Protein AF-A0A3D0N304-F1 (afdb_monomer)

Solvent-accessible surface area (backbone atoms only — not comparable to full-atom values): 7383 Å² total; per-residue (Å²): 133,77,57,79,70,73,38,93,88,58,69,29,74,46,81,54,58,56,68,53,70,67,56,30,43,71,62,60,38,72,51,98,85,40,48,30,70,43,92,57,45,66,61,52,55,53,42,70,62,30,64,70,47,46,51,52,41,35,74,77,54,40,38,34,33,36,21,34,53,41,65,33,41,38,74,77,76,39,43,67,58,36,50,51,39,53,54,39,47,54,51,28,51,78,59,64,22,46,77,43,69,38,66,54,76,94,45,76,37,64,96,46,25,41,83,78,37,79,65,46,80,82,77,60,88,82,133

pLDDT: mean 92.8, std 6.32, range [60.69, 98.75]

Secondary structure (DSSP, 8-state):
---GGGSTTT--EEES--S-HHHHHHH-SEETTEETT-TTHHHHHHHHTSHHHHHHHHHTT--EEEEEEE-SS-TTTTHHHHHHHHHHHHHHHHTT-EEEEEE-SS---HHHHHHH-TTGGGT----

Structure (mmCIF, N/CA/C/O backbone):
data_AF-A0A3D0N304-F1
#
_entry.id   AF-A0A3D0N304-F1
#
loop_
_atom_site.group_PDB
_atom_site.id
_atom_site.type_symbol
_atom_site.label_atom_id
_atom_site.label_alt_id
_atom_site.label_comp_id
_atom_site.label_asym_id
_atom_site.label_entity_id
_atom_site.label_seq_id
_atom_site.pdbx_PDB_ins_code
_atom_site.Cartn_x
_atom_site.Cartn_y
_atom_site.Cartn_z
_atom_site.occupancy
_atom_site.B_iso_or_equiv
_atom_site.auth_seq_id
_atom_site.auth_comp_id
_atom_site.auth_asym_id
_atom_site.auth_atom_id
_atom_site.pdbx_PDB_model_num
ATOM 1 N N . MET A 1 1 ? -28.226 -0.169 1.956 1.00 84.00 1 MET A N 1
ATOM 2 C CA . MET A 1 1 ? -27.775 0.210 3.312 1.00 84.00 1 MET A CA 1
ATOM 3 C C . MET A 1 1 ? -26.262 0.103 3.325 1.00 84.00 1 MET A C 1
ATOM 5 O O . MET A 1 1 ? -25.761 -0.833 2.713 1.00 84.00 1 MET A O 1
ATOM 9 N N . LEU A 1 2 ? -25.551 1.077 3.898 1.00 91.06 2 LEU A N 1
ATOM 10 C CA . LEU A 1 2 ? -24.091 0.998 4.019 1.00 91.06 2 LEU A CA 1
ATOM 11 C C . LEU A 1 2 ? -23.725 -0.018 5.114 1.00 91.06 2 LEU A C 1
ATOM 13 O O . LEU A 1 2 ? -24.519 -0.189 6.039 1.00 91.06 2 LEU A O 1
ATOM 17 N N . PRO A 1 3 ? -22.579 -0.711 5.015 1.00 93.75 3 PRO A N 1
ATOM 18 C CA . PRO A 1 3 ? -22.107 -1.555 6.103 1.00 93.75 3 PRO A CA 1
ATOM 19 C C . PRO A 1 3 ? -21.765 -0.697 7.326 1.00 93.75 3 PRO A C 1
ATOM 21 O O . PRO A 1 3 ? -21.313 0.439 7.181 1.00 93.75 3 PRO A O 1
ATOM 24 N N . GLU A 1 4 ? -21.949 -1.262 8.521 1.00 94.00 4 GLU A N 1
ATOM 25 C CA . GLU A 1 4 ? -21.844 -0.551 9.803 1.00 94.00 4 GLU A CA 1
ATOM 26 C C . GLU A 1 4 ? -20.514 0.212 9.951 1.00 94.00 4 GLU A C 1
ATOM 28 O O . GLU A 1 4 ? -20.485 1.328 10.461 1.00 94.00 4 GLU A O 1
ATOM 33 N N . TRP A 1 5 ? -19.401 -0.357 9.481 1.00 93.81 5 T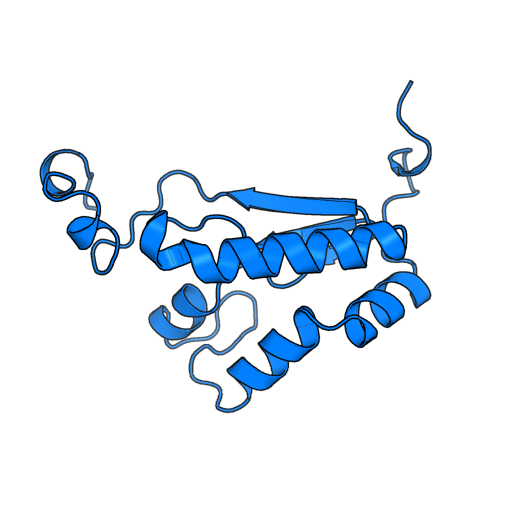RP A N 1
ATOM 34 C CA . TRP A 1 5 ? -18.068 0.254 9.567 1.00 93.81 5 TRP A CA 1
ATOM 35 C C . TRP A 1 5 ? -17.904 1.503 8.679 1.00 93.81 5 TRP A C 1
ATOM 37 O O . TRP A 1 5 ? -17.070 2.361 8.966 1.00 93.81 5 TRP A O 1
ATOM 47 N N . PHE A 1 6 ? -18.716 1.630 7.623 1.00 95.44 6 PHE A N 1
ATOM 48 C CA . PHE A 1 6 ? -18.653 2.705 6.625 1.00 95.44 6 PHE A CA 1
ATOM 49 C C . PHE A 1 6 ? -19.716 3.793 6.849 1.00 95.44 6 PHE A C 1
ATOM 51 O O . PHE A 1 6 ? -19.882 4.711 6.043 1.00 95.44 6 PHE A O 1
ATOM 58 N N . GLU A 1 7 ? -20.470 3.708 7.944 1.00 95.81 7 GLU A N 1
ATOM 59 C CA . GLU A 1 7 ? -21.419 4.750 8.315 1.00 95.81 7 GLU A CA 1
ATOM 60 C C . GLU A 1 7 ? -20.712 6.073 8.648 1.00 95.81 7 GLU A C 1
ATOM 62 O O . GLU A 1 7 ? -19.569 6.128 9.122 1.00 95.81 7 GLU A O 1
ATOM 67 N N . ARG A 1 8 ? -21.418 7.185 8.413 1.00 94.56 8 ARG A N 1
ATOM 68 C CA . ARG A 1 8 ? -20.901 8.533 8.668 1.00 94.56 8 ARG A CA 1
ATOM 69 C C . ARG A 1 8 ? -20.401 8.650 10.112 1.00 94.56 8 ARG A C 1
ATOM 71 O O . ARG A 1 8 ? -21.141 8.409 11.056 1.00 94.56 8 ARG A O 1
ATOM 78 N N . GLY A 1 9 ? -19.158 9.103 10.267 1.00 95.00 9 GLY A N 1
ATOM 79 C CA . GLY A 1 9 ? -18.531 9.346 11.569 1.00 95.00 9 GLY A CA 1
ATOM 80 C C . GLY A 1 9 ? -17.792 8.146 12.167 1.00 95.00 9 GLY A C 1
ATOM 81 O O . GLY A 1 9 ? -17.072 8.339 13.149 1.00 95.00 9 GLY A O 1
ATOM 82 N N . ARG A 1 10 ? -17.908 6.952 11.565 1.00 95.81 10 ARG A N 1
ATOM 83 C CA . ARG A 1 10 ? -17.269 5.724 12.066 1.00 95.81 10 ARG A CA 1
ATOM 84 C C . ARG A 1 10 ? -15.911 5.431 11.435 1.00 95.81 10 ARG A C 1
ATOM 86 O O . ARG A 1 10 ? -15.132 4.702 12.030 1.00 95.81 10 ARG A O 1
ATOM 93 N N . ILE A 1 11 ? -15.584 6.049 10.301 1.00 97.62 11 ILE A N 1
ATOM 94 C CA . ILE A 1 11 ? -14.271 5.893 9.661 1.00 97.62 11 ILE A CA 1
ATOM 95 C C . ILE A 1 11 ? -13.191 6.636 10.463 1.00 97.62 11 ILE A C 1
ATOM 97 O O . ILE A 1 11 ? -13.338 7.811 10.830 1.00 97.62 11 ILE A O 1
ATOM 101 N N . ARG A 1 12 ? -12.086 5.936 10.704 1.00 97.81 12 ARG A N 1
ATOM 102 C CA . ARG A 1 12 ? -10.820 6.431 11.242 1.00 97.81 12 ARG A CA 1
ATOM 103 C C . ARG A 1 12 ? -9.729 5.939 10.304 1.00 97.81 12 ARG A C 1
ATOM 105 O O . ARG A 1 12 ? -9.347 4.773 10.337 1.00 97.81 12 ARG A O 1
ATOM 112 N N . TRP A 1 13 ? -9.320 6.834 9.413 1.00 97.50 13 TRP A N 1
ATOM 113 C CA . TRP A 1 13 ? -8.449 6.513 8.293 1.00 97.50 13 TRP A CA 1
ATOM 114 C C . TRP A 1 13 ? -7.006 6.949 8.548 1.00 97.50 13 TRP A C 1
ATOM 116 O O . TRP A 1 13 ? -6.782 8.028 9.100 1.00 97.50 13 TRP A O 1
ATOM 126 N N . ALA A 1 14 ? -6.050 6.132 8.105 1.00 96.06 14 ALA A N 1
ATOM 127 C CA . ALA A 1 14 ? -4.627 6.452 8.114 1.00 96.06 14 ALA A CA 1
ATOM 128 C C . ALA A 1 14 ? -3.927 6.027 6.813 1.00 96.06 14 ALA A C 1
ATOM 130 O O . ALA A 1 14 ? -4.386 5.154 6.074 1.00 96.06 14 ALA A O 1
ATOM 131 N N . TRP A 1 15 ? -2.768 6.630 6.557 1.00 93.94 15 TRP A N 1
ATOM 132 C CA . TRP A 1 15 ? -1.825 6.137 5.557 1.00 93.94 15 TRP A CA 1
ATOM 133 C C . TRP A 1 15 ? -1.037 4.953 6.127 1.00 93.94 15 TRP A C 1
ATOM 135 O O . TRP A 1 15 ? -0.488 5.059 7.219 1.00 93.94 15 TRP A O 1
ATOM 145 N N . GLY A 1 16 ? -0.946 3.856 5.377 1.00 92.69 16 GLY A N 1
ATOM 146 C CA . GLY A 1 16 ? -0.225 2.638 5.756 1.00 92.69 16 GLY A CA 1
ATOM 147 C C . GLY A 1 16 ? 0.897 2.304 4.777 1.00 92.69 16 GLY A C 1
ATOM 148 O O . GLY A 1 16 ? 0.891 1.218 4.216 1.00 92.69 16 GLY A O 1
ATOM 149 N N . GLY A 1 17 ? 1.810 3.246 4.512 1.00 89.31 17 GLY A N 1
ATOM 150 C CA . GLY A 1 17 ? 2.867 3.064 3.504 1.00 89.31 17 GLY A CA 1
ATOM 151 C C . GLY A 1 17 ? 2.309 3.123 2.082 1.00 89.31 17 GLY A C 1
ATOM 152 O O . GLY A 1 17 ? 2.172 2.109 1.413 1.00 89.31 17 GLY A O 1
ATOM 153 N N . TRP A 1 18 ? 1.902 4.319 1.658 1.00 88.81 18 TRP A N 1
ATOM 154 C CA . TRP A 1 18 ? 1.190 4.546 0.395 1.00 88.81 18 TRP A CA 1
ATOM 155 C C . TRP A 1 18 ? 2.026 4.278 -0.864 1.00 88.81 18 TRP A C 1
ATOM 157 O O . TRP A 1 18 ? 1.478 3.793 -1.852 1.00 88.81 18 TRP A O 1
ATOM 167 N N . GLU A 1 19 ? 3.322 4.594 -0.831 1.00 91.00 19 GLU A N 1
ATOM 168 C CA . GLU A 1 19 ? 4.238 4.338 -1.946 1.00 91.00 19 GLU A CA 1
ATOM 169 C C . GLU A 1 19 ? 5.070 3.085 -1.668 1.00 91.00 19 GLU A C 1
ATOM 171 O O . GLU A 1 19 ? 5.428 2.862 -0.508 1.00 91.00 19 GLU A O 1
ATOM 176 N N . PRO A 1 20 ? 5.428 2.300 -2.700 1.00 90.88 20 PRO A N 1
ATOM 177 C CA . PRO A 1 20 ? 6.352 1.188 -2.528 1.00 90.88 20 PRO A CA 1
ATOM 178 C C . PRO A 1 20 ? 7.785 1.692 -2.251 1.00 90.88 20 PRO A C 1
ATOM 180 O O . PRO A 1 20 ? 8.130 2.823 -2.633 1.00 90.88 20 PRO A O 1
ATOM 183 N N . PRO A 1 21 ? 8.657 0.879 -1.624 1.00 91.56 21 PRO A N 1
ATOM 184 C CA . PRO A 1 21 ? 10.022 1.267 -1.259 1.00 91.56 21 PRO A CA 1
ATOM 185 C C . PRO A 1 21 ? 10.844 1.796 -2.435 1.00 91.56 21 PRO A C 1
ATOM 187 O O . PRO A 1 21 ? 11.579 2.776 -2.292 1.00 91.56 21 PRO A O 1
ATOM 190 N N . GLU A 1 22 ? 10.686 1.192 -3.611 1.00 91.56 22 GLU A N 1
ATOM 191 C CA . GLU A 1 22 ? 11.388 1.538 -4.845 1.00 91.56 22 GLU A CA 1
ATOM 192 C C . GLU A 1 22 ? 11.118 2.987 -5.256 1.00 91.56 22 GLU A C 1
ATOM 194 O O . GLU A 1 22 ? 12.027 3.682 -5.712 1.00 91.56 22 GLU A O 1
ATOM 199 N N . MET A 1 23 ? 9.892 3.481 -5.045 1.00 91.75 23 MET A N 1
ATOM 200 C CA . MET A 1 23 ? 9.538 4.872 -5.321 1.00 91.75 23 MET A CA 1
ATOM 201 C C . MET A 1 23 ? 10.305 5.817 -4.401 1.00 91.75 23 MET A C 1
ATOM 203 O O . MET A 1 23 ? 10.922 6.769 -4.887 1.00 91.75 23 MET A O 1
ATOM 207 N N . TYR A 1 24 ? 10.308 5.542 -3.092 1.00 91.31 24 TYR A N 1
ATOM 208 C CA . TYR A 1 24 ? 11.028 6.365 -2.123 1.00 91.31 24 TYR A CA 1
ATOM 209 C C . TYR A 1 24 ? 12.520 6.406 -2.457 1.00 91.31 24 TYR A C 1
ATOM 211 O O . TYR A 1 24 ? 13.091 7.492 -2.580 1.00 91.31 24 TYR A O 1
ATOM 219 N N . ILE A 1 25 ? 13.134 5.238 -2.670 1.00 91.25 25 ILE A N 1
ATOM 220 C CA . ILE A 1 25 ? 14.554 5.105 -3.016 1.00 91.25 25 ILE A CA 1
ATOM 221 C C . ILE A 1 25 ? 14.865 5.886 -4.295 1.00 91.25 25 ILE A C 1
ATOM 223 O O . ILE A 1 25 ? 15.787 6.702 -4.309 1.00 91.25 25 ILE A O 1
ATOM 227 N N . ARG A 1 26 ? 14.063 5.702 -5.353 1.00 90.69 26 ARG A N 1
ATOM 228 C CA . ARG A 1 26 ? 14.245 6.395 -6.635 1.00 90.69 26 ARG A CA 1
ATOM 229 C C . ARG A 1 26 ? 14.113 7.909 -6.503 1.00 90.69 26 ARG A C 1
ATOM 231 O O . ARG A 1 26 ? 14.840 8.640 -7.171 1.00 90.69 26 ARG A O 1
ATOM 238 N N . 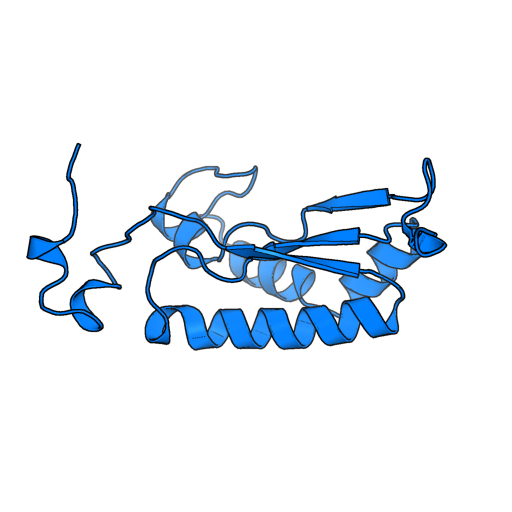ALA A 1 27 ? 13.193 8.395 -5.674 1.00 88.31 27 ALA A N 1
ATOM 239 C CA . ALA A 1 27 ? 13.010 9.828 -5.471 1.00 88.31 27 ALA A CA 1
ATOM 240 C C . ALA A 1 27 ? 14.240 10.488 -4.823 1.00 88.31 27 ALA A C 1
ATOM 242 O O . ALA A 1 27 ? 14.423 11.700 -4.967 1.00 88.31 27 ALA A O 1
ATOM 243 N N . GLY A 1 28 ? 15.051 9.726 -4.072 1.00 82.44 28 GLY A N 1
ATOM 244 C CA . GLY A 1 28 ? 16.285 10.174 -3.408 1.00 82.44 28 GLY A CA 1
ATOM 245 C C . GLY A 1 28 ? 16.095 11.255 -2.332 1.00 82.44 28 GLY A C 1
ATOM 246 O O . GLY A 1 28 ? 17.042 11.631 -1.644 1.00 82.44 28 GLY A O 1
ATOM 247 N N . SER A 1 29 ? 14.869 11.749 -2.174 1.00 78.69 29 SER A N 1
ATOM 248 C CA . SER A 1 29 ? 14.460 12.886 -1.358 1.00 78.69 29 SER A CA 1
ATOM 249 C C . SER A 1 29 ? 13.227 12.525 -0.530 1.00 78.69 29 SER A C 1
ATOM 251 O O . SER A 1 29 ? 12.704 11.411 -0.610 1.00 78.69 29 SER A O 1
ATOM 253 N N . THR A 1 30 ? 12.766 13.456 0.306 1.00 84.31 30 THR A N 1
ATOM 254 C CA . THR A 1 30 ? 11.579 13.232 1.130 1.00 84.31 30 THR A CA 1
ATOM 255 C C . THR A 1 30 ? 10.319 13.220 0.265 1.00 84.31 30 THR A C 1
ATOM 257 O O . THR A 1 30 ? 9.874 14.272 -0.189 1.00 84.31 30 THR A O 1
ATOM 260 N N . SER A 1 31 ? 9.710 12.047 0.094 1.00 81.19 31 SER A N 1
ATOM 261 C CA . SER A 1 31 ? 8.409 11.868 -0.564 1.00 81.19 31 SER A CA 1
ATOM 262 C C . SER A 1 31 ? 7.401 11.342 0.451 1.00 81.19 31 SER A C 1
ATOM 264 O O . SER A 1 31 ? 7.708 10.433 1.214 1.00 81.19 31 SER A O 1
ATOM 266 N N . GLY A 1 32 ? 6.215 11.954 0.545 1.00 77.94 32 GLY A N 1
ATOM 267 C CA . GLY A 1 32 ? 5.207 11.552 1.540 1.00 77.94 32 GLY A CA 1
ATOM 268 C C . GLY A 1 32 ? 5.686 11.620 3.002 1.00 77.94 32 GLY A C 1
ATOM 269 O O . GLY A 1 32 ? 5.159 10.909 3.848 1.00 77.94 32 GLY A O 1
ATOM 270 N N . GLY A 1 33 ? 6.704 12.439 3.300 1.00 82.44 33 GLY A N 1
ATOM 271 C CA . GLY A 1 33 ? 7.330 12.525 4.628 1.00 82.44 33 GLY A CA 1
ATOM 272 C C . GLY A 1 33 ? 8.420 11.480 4.903 1.00 82.44 33 GLY A C 1
ATOM 273 O O . GLY A 1 33 ? 9.042 11.524 5.961 1.00 82.44 33 GLY A O 1
ATOM 274 N N . VAL A 1 34 ? 8.699 10.588 3.951 1.00 86.44 34 VAL A N 1
ATOM 275 C CA . VAL A 1 34 ? 9.697 9.519 4.068 1.00 86.44 34 VAL A CA 1
ATOM 276 C C . VAL A 1 34 ? 10.922 9.873 3.237 1.00 86.44 34 VAL A C 1
ATOM 278 O O . VAL A 1 34 ? 10.815 10.170 2.049 1.00 86.44 34 VAL A O 1
ATOM 281 N N . ASN A 1 35 ? 12.100 9.852 3.859 1.00 89.62 35 ASN A N 1
ATOM 282 C CA . ASN A 1 35 ? 13.366 10.029 3.156 1.00 89.62 35 ASN A CA 1
ATOM 283 C C . ASN A 1 35 ? 13.812 8.684 2.570 1.00 89.62 35 ASN A C 1
ATOM 285 O O . ASN A 1 35 ? 14.223 7.798 3.315 1.00 89.62 35 ASN A O 1
ATOM 289 N N . GLY A 1 36 ? 13.777 8.552 1.243 1.00 87.44 36 GLY A N 1
ATOM 290 C CA . GLY A 1 36 ? 14.177 7.320 0.555 1.00 87.44 36 GLY A CA 1
ATOM 291 C C . GLY A 1 36 ? 15.654 6.945 0.669 1.00 87.44 36 GLY A C 1
ATOM 292 O O . GLY A 1 36 ? 16.012 5.797 0.434 1.00 87.44 36 GLY A O 1
ATOM 293 N N . SER A 1 37 ? 16.506 7.885 1.079 1.00 90.31 37 SER A N 1
ATOM 294 C CA . SER A 1 37 ? 17.928 7.648 1.356 1.00 90.31 37 SER A CA 1
ATOM 295 C C . SER A 1 37 ? 18.196 7.332 2.834 1.00 90.31 37 SER A C 1
ATOM 297 O O . SER A 1 37 ? 19.350 7.273 3.265 1.00 90.31 37 SER A O 1
ATOM 299 N N . ALA A 1 38 ? 17.154 7.188 3.657 1.00 91.44 38 ALA A N 1
ATOM 300 C CA . ALA A 1 38 ? 17.318 6.905 5.072 1.00 91.44 38 ALA A CA 1
ATOM 301 C C . ALA A 1 38 ? 17.813 5.474 5.310 1.00 91.44 38 ALA A C 1
ATOM 303 O O . ALA A 1 38 ? 17.184 4.503 4.897 1.00 91.44 38 ALA A O 1
ATOM 304 N N . LEU A 1 39 ? 18.882 5.338 6.099 1.00 92.19 39 LEU A N 1
ATOM 305 C CA . LEU A 1 39 ? 19.423 4.030 6.496 1.00 92.19 39 LEU A CA 1
ATOM 306 C C . LEU A 1 39 ? 18.423 3.181 7.299 1.00 92.19 39 LEU A C 1
ATOM 308 O O . LEU A 1 39 ? 18.543 1.962 7.338 1.00 92.19 39 LEU A O 1
ATOM 312 N N . TRP A 1 40 ? 17.441 3.819 7.942 1.00 92.88 40 TRP A N 1
ATOM 313 C CA . TRP A 1 40 ? 16.379 3.148 8.693 1.00 92.88 40 TRP A CA 1
ATOM 314 C C . TRP A 1 40 ? 15.186 2.718 7.825 1.00 92.88 40 TRP A C 1
ATOM 316 O O . TRP A 1 40 ? 14.291 2.055 8.344 1.00 92.88 40 TRP A O 1
ATOM 326 N N . GLY A 1 41 ? 15.156 3.074 6.534 1.00 92.31 41 GLY A N 1
ATOM 327 C CA . GLY A 1 41 ? 14.029 2.822 5.628 1.00 92.31 41 GLY A CA 1
ATOM 328 C C . GLY A 1 41 ? 13.540 1.368 5.624 1.00 92.31 41 GLY A C 1
ATOM 329 O O . GLY A 1 41 ? 12.353 1.157 5.869 1.00 92.31 41 GLY A O 1
ATOM 330 N N . PRO A 1 42 ? 14.423 0.362 5.452 1.00 92.62 42 PRO A N 1
ATOM 331 C CA . PRO A 1 42 ? 14.018 -1.045 5.478 1.00 92.62 42 PRO A CA 1
ATOM 332 C C . PRO A 1 42 ? 13.374 -1.473 6.804 1.00 92.62 42 PRO A C 1
ATOM 334 O O . PRO A 1 42 ? 12.331 -2.114 6.801 1.00 92.62 42 PRO A O 1
ATOM 337 N N . LEU A 1 43 ? 13.934 -1.043 7.942 1.00 95.19 43 LEU A N 1
ATOM 338 C CA . LEU A 1 43 ? 13.392 -1.373 9.268 1.00 95.19 43 LEU A CA 1
ATOM 339 C C . LEU A 1 43 ? 12.008 -0.756 9.488 1.00 95.19 43 LEU A C 1
ATOM 341 O O . LEU A 1 43 ? 11.129 -1.378 10.079 1.00 95.19 43 LEU A O 1
ATOM 345 N N . TRP A 1 44 ? 11.812 0.476 9.017 1.00 94.06 44 TRP A N 1
ATOM 346 C CA . TRP A 1 44 ? 10.509 1.133 9.050 1.00 94.06 44 TRP A CA 1
ATOM 347 C C . TRP A 1 44 ? 9.493 0.423 8.150 1.00 94.06 44 TRP A C 1
ATOM 349 O O . TRP A 1 44 ? 8.348 0.244 8.559 1.00 94.06 44 TRP A O 1
ATOM 359 N N . TRP A 1 45 ? 9.907 -0.025 6.964 1.00 95.31 45 TRP A N 1
ATOM 360 C CA . TRP A 1 45 ? 9.034 -0.747 6.041 1.00 95.31 45 TRP A CA 1
ATOM 361 C C . TRP A 1 45 ? 8.595 -2.109 6.592 1.00 95.31 45 TRP A C 1
ATOM 363 O O . TRP A 1 45 ? 7.408 -2.440 6.548 1.00 95.31 45 TRP A O 1
ATOM 373 N N . ASP A 1 46 ? 9.526 -2.854 7.193 1.00 96.88 46 ASP A N 1
ATOM 374 C CA . ASP A 1 46 ? 9.233 -4.114 7.880 1.00 96.88 46 ASP A CA 1
ATOM 375 C C . ASP A 1 46 ? 8.293 -3.901 9.068 1.00 96.88 46 ASP A C 1
ATOM 377 O O . ASP A 1 46 ? 7.362 -4.677 9.277 1.00 96.88 46 ASP A O 1
ATOM 381 N N . TYR A 1 47 ? 8.490 -2.814 9.819 1.00 97.31 47 TYR A N 1
ATOM 382 C CA . TYR A 1 47 ? 7.592 -2.449 10.905 1.00 97.31 47 TYR A CA 1
ATOM 383 C C . TYR A 1 47 ? 6.176 -2.154 10.406 1.00 97.31 47 TYR A C 1
ATOM 385 O O . TYR A 1 47 ? 5.223 -2.674 10.987 1.00 97.31 47 TYR A O 1
ATOM 393 N N . LEU A 1 48 ? 6.021 -1.390 9.317 1.00 95.88 48 LEU A N 1
ATOM 394 C CA . LEU A 1 48 ? 4.708 -1.094 8.737 1.00 95.88 48 LEU A CA 1
ATOM 395 C C . LEU A 1 48 ? 3.918 -2.360 8.370 1.00 95.88 48 LEU A C 1
ATOM 397 O O . LEU A 1 48 ? 2.697 -2.360 8.530 1.00 95.88 48 LEU A O 1
ATOM 401 N N . HIS A 1 49 ? 4.617 -3.416 7.938 1.00 97.56 49 HIS A N 1
ATOM 402 C CA . HIS A 1 49 ? 4.056 -4.715 7.546 1.00 97.56 49 HIS A CA 1
ATOM 403 C C . HIS A 1 49 ? 3.998 -5.738 8.692 1.00 97.56 49 HIS A C 1
ATOM 405 O O . HIS A 1 49 ? 3.652 -6.897 8.475 1.00 97.56 49 HIS A O 1
ATOM 411 N N . SER A 1 50 ? 4.337 -5.336 9.918 1.00 98.44 50 SER A N 1
ATOM 412 C CA . SER A 1 50 ? 4.300 -6.224 11.078 1.00 98.44 50 SER A CA 1
ATOM 413 C C . SER A 1 50 ? 2.915 -6.266 11.727 1.00 98.44 50 SER A C 1
ATOM 415 O O . SER A 1 50 ? 2.204 -5.261 11.793 1.00 98.44 50 SER A O 1
ATOM 417 N N . GLU A 1 51 ? 2.559 -7.417 12.303 1.00 98.56 51 GLU A N 1
ATOM 418 C CA . GLU A 1 51 ? 1.335 -7.540 13.103 1.00 98.56 51 GLU A CA 1
ATOM 419 C C . GLU A 1 51 ? 1.338 -6.589 14.309 1.00 98.56 51 GLU A C 1
ATOM 421 O O . GLU A 1 51 ? 0.297 -6.052 14.674 1.00 98.56 51 GLU A O 1
ATOM 426 N N . GLU A 1 52 ? 2.508 -6.320 14.894 1.00 98.62 5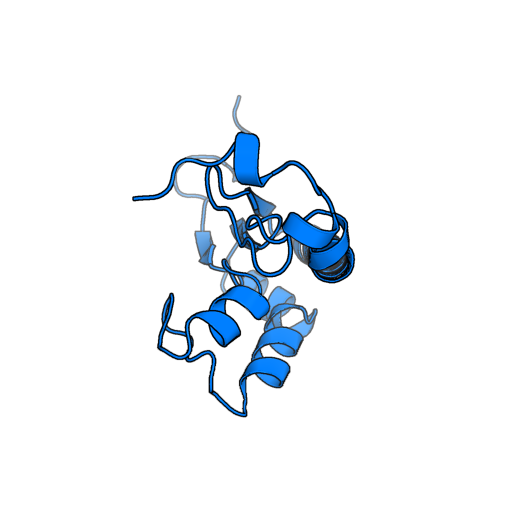2 GLU A N 1
ATOM 427 C CA . GLU A 1 52 ? 2.639 -5.380 16.007 1.00 98.62 52 GLU A CA 1
ATOM 428 C C . GLU A 1 52 ? 2.148 -3.976 15.631 1.00 98.62 52 GLU A C 1
ATOM 430 O O . GLU A 1 52 ? 1.380 -3.367 16.375 1.00 98.62 52 GLU A O 1
ATOM 435 N N . HIS A 1 53 ? 2.528 -3.476 14.454 1.00 98.31 53 HIS A N 1
ATOM 436 C CA . HIS A 1 53 ? 2.052 -2.182 13.972 1.00 98.31 53 HIS A CA 1
ATOM 437 C C . HIS A 1 53 ? 0.544 -2.198 13.681 1.00 98.31 53 HIS A C 1
ATOM 439 O O . HIS A 1 53 ? -0.171 -1.276 14.076 1.00 98.31 53 HIS A O 1
ATOM 445 N N . VAL A 1 54 ? 0.038 -3.262 13.048 1.00 98.69 54 VAL A N 1
ATOM 446 C CA . VAL A 1 54 ? -1.400 -3.435 12.773 1.00 98.69 54 VAL A CA 1
ATOM 447 C C . VAL A 1 54 ? -2.221 -3.437 14.064 1.00 98.69 54 VAL A C 1
ATOM 449 O O . VAL A 1 54 ? -3.220 -2.720 14.157 1.00 98.69 54 VAL A O 1
ATOM 452 N N . ARG A 1 55 ? -1.770 -4.171 15.085 1.00 98.69 55 ARG A N 1
ATOM 453 C CA . ARG A 1 55 ? -2.385 -4.208 16.415 1.00 98.69 55 ARG A CA 1
ATOM 454 C C . ARG A 1 55 ? -2.433 -2.815 17.038 1.00 98.69 55 ARG A C 1
ATOM 456 O O . ARG A 1 55 ? -3.488 -2.391 17.503 1.00 98.69 55 ARG A O 1
ATOM 463 N N . GLN A 1 56 ? -1.324 -2.075 17.008 1.00 98.50 56 GLN A N 1
ATOM 464 C CA . GLN A 1 56 ? -1.277 -0.709 17.535 1.00 98.50 56 GLN A CA 1
ATOM 465 C C . GLN A 1 56 ? -2.231 0.240 16.796 1.00 98.50 56 GLN A C 1
ATOM 467 O O . GLN A 1 56 ? -2.886 1.064 17.435 1.00 98.50 56 GLN A O 1
ATOM 472 N N . MET A 1 57 ? -2.349 0.119 15.467 1.00 98.50 57 MET A N 1
ATOM 473 C CA . MET A 1 57 ? -3.326 0.886 14.685 1.00 98.50 57 MET A CA 1
ATOM 474 C C . MET A 1 57 ? -4.763 0.590 15.135 1.00 98.50 57 MET A C 1
ATOM 476 O O . MET A 1 57 ? -5.542 1.523 15.357 1.00 98.50 57 MET A O 1
ATOM 480 N N . ALA A 1 58 ? -5.109 -0.686 15.313 1.00 98.50 58 ALA A N 1
ATOM 481 C CA . ALA A 1 58 ? -6.434 -1.089 15.778 1.00 98.50 58 ALA A CA 1
ATOM 482 C C . ALA A 1 58 ? -6.727 -0.568 17.197 1.00 98.50 58 ALA A C 1
ATOM 484 O O . ALA A 1 58 ? -7.818 -0.061 17.459 1.00 98.50 58 ALA A O 1
ATOM 485 N N . GLU A 1 59 ? -5.743 -0.612 18.103 1.00 98.56 59 GLU A N 1
ATOM 486 C CA . GLU A 1 59 ? -5.875 -0.152 19.495 1.00 98.56 59 GLU A CA 1
ATOM 487 C C . GLU A 1 59 ? -6.189 1.339 19.622 1.00 98.56 59 GLU A C 1
ATOM 489 O O . GLU A 1 59 ? -6.960 1.736 20.499 1.00 98.56 59 GLU A O 1
ATOM 494 N N . ILE A 1 60 ? -5.645 2.173 18.732 1.00 98.19 60 ILE A N 1
ATOM 495 C CA . ILE A 1 60 ? -5.968 3.608 18.686 1.00 98.19 60 ILE A CA 1
ATOM 496 C C . ILE A 1 60 ? -7.245 3.907 17.880 1.00 98.19 60 ILE A C 1
ATOM 498 O O . ILE A 1 60 ? -7.643 5.066 17.744 1.00 98.19 60 ILE A O 1
ATOM 502 N N . GLY A 1 61 ? -7.903 2.868 17.360 1.00 97.81 61 GLY A N 1
ATOM 503 C CA . GLY A 1 61 ? -9.191 2.942 16.686 1.00 97.81 61 GLY A CA 1
ATOM 504 C C . GLY A 1 61 ? -9.129 3.208 15.184 1.00 97.81 61 GLY A C 1
ATOM 505 O O . GLY A 1 61 ? -10.161 3.578 14.626 1.00 97.81 61 GLY A O 1
ATOM 506 N N . ILE A 1 62 ? -7.976 3.046 14.520 1.00 98.56 62 ILE A N 1
ATOM 507 C CA . ILE A 1 62 ? -7.923 3.035 13.049 1.00 98.56 62 ILE A CA 1
ATOM 508 C C . ILE A 1 62 ? -8.706 1.824 12.543 1.00 98.56 62 ILE A C 1
ATOM 510 O O . ILE A 1 62 ? -8.527 0.716 13.035 1.00 98.56 62 ILE A O 1
ATOM 514 N N . ASN A 1 63 ? -9.568 2.037 11.549 1.00 98.25 63 ASN A N 1
ATOM 515 C CA . ASN A 1 63 ? -10.370 0.972 10.938 1.00 98.25 63 ASN A CA 1
ATOM 516 C C . ASN A 1 63 ? -10.342 0.981 9.405 1.00 98.25 63 ASN A C 1
ATOM 518 O O . ASN A 1 63 ? -11.025 0.178 8.772 1.00 98.25 63 ASN A O 1
ATOM 522 N N . LEU A 1 64 ? -9.562 1.880 8.805 1.00 98.56 64 LEU A N 1
ATOM 523 C CA . LEU A 1 64 ? -9.332 1.932 7.370 1.00 98.56 64 LEU A CA 1
ATOM 524 C C . LEU A 1 64 ? -7.911 2.431 7.105 1.00 98.56 64 LEU A C 1
ATOM 526 O O . LEU A 1 64 ? -7.527 3.479 7.621 1.00 98.56 64 LEU A O 1
ATOM 530 N N . ILE A 1 65 ? -7.153 1.742 6.260 1.00 98.00 65 ILE A N 1
ATOM 531 C CA . ILE A 1 65 ? -5.867 2.243 5.765 1.00 98.00 65 ILE A CA 1
ATOM 532 C C . ILE A 1 65 ? -5.837 2.315 4.244 1.00 98.00 65 ILE A C 1
ATOM 534 O O . ILE A 1 65 ? -6.514 1.545 3.565 1.00 98.00 65 ILE A O 1
ATOM 538 N N . THR A 1 66 ? -5.017 3.220 3.714 1.00 97.12 66 THR A N 1
ATOM 539 C CA . THR A 1 66 ? -4.573 3.173 2.314 1.00 97.12 66 THR A CA 1
ATOM 540 C C . THR A 1 66 ? -3.105 2.766 2.266 1.00 97.12 66 THR A C 1
ATOM 542 O O . THR A 1 66 ? -2.279 3.418 2.907 1.00 97.12 66 THR A O 1
ATOM 545 N N . THR A 1 67 ? -2.780 1.720 1.508 1.00 96.31 67 THR A N 1
ATOM 546 C CA . THR A 1 67 ? -1.422 1.158 1.385 1.00 96.31 67 THR A CA 1
ATOM 547 C C . THR A 1 67 ? -1.037 0.949 -0.083 1.00 96.31 67 THR A C 1
ATOM 549 O O . THR A 1 67 ? -1.888 1.076 -0.968 1.00 96.31 67 THR A O 1
ATOM 552 N N . HIS A 1 68 ? 0.239 0.685 -0.349 1.00 95.06 68 HIS A N 1
ATOM 553 C CA . HIS A 1 68 ? 0.786 0.428 -1.682 1.00 95.06 68 HIS A CA 1
ATOM 554 C C . HIS A 1 68 ? 0.185 -0.837 -2.325 1.00 95.06 68 HIS A C 1
ATOM 556 O O . HIS A 1 68 ? -0.202 -1.780 -1.634 1.00 95.06 68 HIS A O 1
ATOM 562 N N . TYR A 1 69 ? 0.064 -0.845 -3.657 1.00 96.12 69 TYR A N 1
ATOM 563 C CA . TYR A 1 69 ? -0.309 -2.047 -4.413 1.00 96.12 69 TYR A CA 1
ATOM 564 C C . TYR A 1 69 ? 0.296 -2.075 -5.820 1.00 96.12 69 TYR A C 1
ATOM 566 O O . TYR A 1 69 ? 0.978 -3.031 -6.160 1.00 96.12 69 TYR A O 1
ATOM 574 N N . TYR A 1 70 ? 0.055 -1.044 -6.638 1.00 95.12 70 TYR A N 1
ATOM 575 C CA . TYR A 1 70 ? 0.676 -0.929 -7.962 1.00 95.12 70 TYR A CA 1
ATOM 576 C C . TYR A 1 70 ? 1.037 0.518 -8.275 1.00 95.12 70 TYR A C 1
ATOM 578 O O . TYR A 1 70 ? 0.171 1.398 -8.247 1.00 95.12 70 TYR A O 1
ATOM 586 N N . LYS A 1 71 ? 2.305 0.772 -8.594 1.00 93.56 71 LYS A N 1
ATOM 587 C CA . LYS A 1 71 ? 2.838 2.119 -8.814 1.00 93.56 71 LYS A CA 1
ATOM 588 C C . LYS A 1 71 ? 3.223 2.398 -10.267 1.00 93.56 71 LYS A C 1
ATOM 590 O O . LYS A 1 71 ? 3.185 3.562 -10.672 1.00 93.56 71 LYS A O 1
ATOM 595 N N . GLY A 1 72 ? 3.551 1.369 -11.047 1.00 93.25 72 GLY A N 1
ATOM 596 C CA . GLY A 1 72 ? 3.894 1.486 -12.468 1.00 93.25 72 GLY A CA 1
ATOM 597 C C . GLY A 1 72 ? 5.338 1.114 -12.817 1.00 93.25 72 GLY A C 1
ATOM 598 O O . GLY A 1 72 ? 5.829 1.530 -13.869 1.00 93.25 72 GLY A O 1
ATOM 599 N N . PHE A 1 73 ? 6.031 0.383 -11.940 1.00 93.94 73 PHE A N 1
ATOM 600 C CA . PHE A 1 73 ? 7.324 -0.247 -12.222 1.00 93.94 73 PHE A CA 1
ATOM 601 C C . PHE A 1 73 ? 7.176 -1.528 -13.043 1.00 93.94 73 PHE A C 1
ATOM 603 O O . PHE A 1 73 ? 8.079 -1.850 -13.805 1.00 93.94 73 PHE A O 1
ATOM 610 N N . GLY A 1 74 ? 6.035 -2.209 -12.936 1.00 93.81 74 GLY A N 1
ATOM 611 C CA . GLY A 1 74 ? 5.745 -3.438 -13.674 1.00 93.81 74 GLY A CA 1
ATOM 612 C C . GLY A 1 74 ? 5.211 -4.536 -12.772 1.00 93.81 74 GLY A C 1
ATOM 613 O O . GLY A 1 74 ? 5.369 -4.491 -11.555 1.00 93.81 74 GLY A O 1
ATOM 614 N N . LEU A 1 75 ? 4.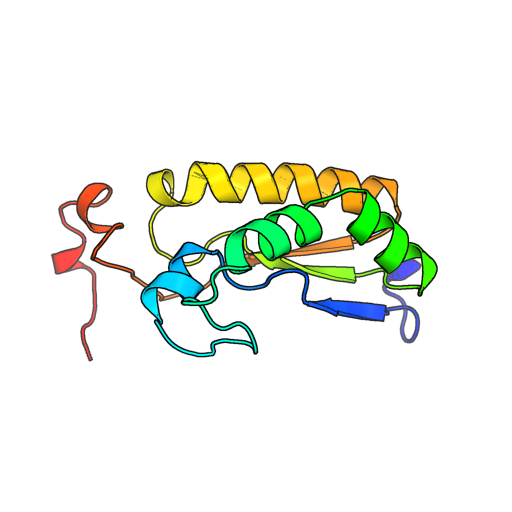501 -5.498 -13.360 1.00 94.44 75 LEU A N 1
ATOM 615 C CA . LEU A 1 75 ? 3.855 -6.558 -12.587 1.00 94.44 75 LEU A CA 1
ATOM 616 C C . LEU A 1 75 ? 4.883 -7.534 -12.020 1.00 94.44 75 LEU A C 1
ATOM 618 O O . LEU A 1 75 ? 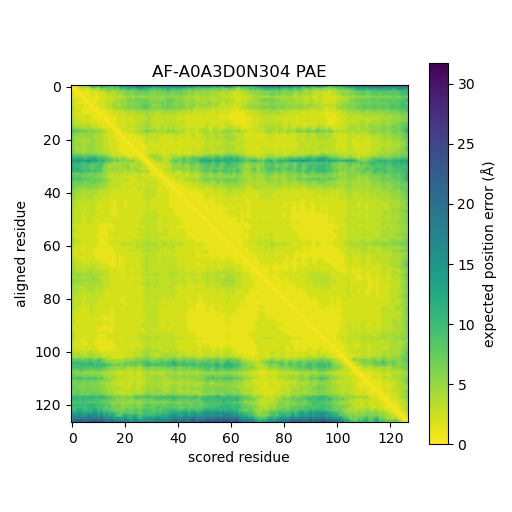4.677 -8.052 -10.929 1.00 94.44 75 LEU A O 1
ATOM 622 N N . GLN A 1 76 ? 5.972 -7.798 -12.744 1.00 96.19 76 GLN A N 1
ATOM 623 C CA . GLN A 1 76 ? 7.047 -8.668 -12.266 1.00 96.19 76 GLN A CA 1
ATOM 624 C C . GLN A 1 76 ? 7.924 -7.938 -11.248 1.00 96.19 76 GLN A C 1
ATOM 626 O O . GLN A 1 76 ? 8.237 -8.510 -10.205 1.00 96.19 76 GLN A O 1
ATOM 631 N N . ALA A 1 77 ? 8.274 -6.680 -11.521 1.00 95.31 77 ALA A N 1
ATOM 632 C CA . ALA A 1 77 ? 9.068 -5.841 -10.633 1.00 95.31 77 ALA A CA 1
ATOM 633 C C . ALA A 1 77 ? 8.380 -5.624 -9.276 1.00 95.31 77 ALA A C 1
ATOM 635 O O . ALA A 1 77 ? 9.036 -5.689 -8.240 1.00 95.31 77 ALA A O 1
ATOM 636 N N . GLU A 1 78 ? 7.059 -5.421 -9.266 1.00 95.88 78 GLU A N 1
ATOM 637 C CA . GLU A 1 78 ? 6.290 -5.161 -8.041 1.00 95.88 78 GLU A CA 1
ATOM 638 C C . GLU A 1 78 ? 5.711 -6.432 -7.396 1.00 95.88 78 GLU A C 1
ATOM 640 O O . GLU A 1 78 ? 5.128 -6.350 -6.317 1.00 95.88 78 GLU A O 1
ATOM 645 N N . ALA A 1 79 ? 5.878 -7.618 -7.998 1.00 96.81 79 ALA A N 1
ATOM 646 C CA . ALA A 1 79 ? 5.240 -8.857 -7.534 1.00 96.81 79 ALA A CA 1
ATOM 647 C C . ALA A 1 79 ? 5.533 -9.184 -6.060 1.00 96.81 79 ALA A C 1
ATOM 649 O O . ALA A 1 79 ? 4.645 -9.629 -5.333 1.00 96.81 79 ALA A O 1
ATOM 650 N N . ALA A 1 80 ? 6.775 -8.963 -5.617 1.00 96.69 80 ALA A N 1
ATOM 651 C CA . ALA A 1 80 ? 7.172 -9.219 -4.236 1.00 96.69 80 ALA A CA 1
ATOM 652 C C . ALA A 1 80 ? 6.455 -8.278 -3.256 1.00 96.69 80 ALA A C 1
ATOM 654 O O . ALA A 1 80 ? 5.926 -8.730 -2.245 1.00 96.69 80 ALA A O 1
ATOM 655 N N . GLU A 1 81 ? 6.377 -6.986 -3.575 1.00 96.25 81 GLU A N 1
ATOM 656 C CA . GLU A 1 81 ? 5.693 -6.007 -2.730 1.00 96.25 81 GLU A CA 1
ATOM 657 C C . GLU A 1 81 ? 4.168 -6.184 -2.777 1.00 96.25 81 GLU A C 1
ATOM 659 O O . GLU A 1 81 ? 3.519 -6.082 -1.740 1.00 96.25 81 GLU A O 1
ATOM 664 N N . MET A 1 82 ? 3.590 -6.583 -3.916 1.00 97.31 82 MET A N 1
ATOM 665 C CA . MET A 1 82 ? 2.176 -6.977 -3.996 1.00 97.31 82 MET A CA 1
ATOM 666 C C . MET A 1 82 ? 1.841 -8.150 -3.068 1.00 97.31 82 MET A C 1
ATOM 668 O O . MET A 1 82 ? 0.771 -8.163 -2.454 1.00 97.31 82 MET A O 1
ATOM 672 N N . GLU A 1 83 ? 2.742 -9.127 -2.948 1.00 98.12 83 GLU A N 1
ATOM 673 C CA . GLU A 1 83 ? 2.574 -10.243 -2.016 1.00 98.12 83 GLU A CA 1
ATOM 674 C C . GLU A 1 83 ? 2.660 -9.769 -0.559 1.00 98.12 83 GLU A C 1
ATOM 676 O O . GLU A 1 83 ? 1.822 -10.149 0.259 1.00 98.12 83 GLU A O 1
ATOM 681 N N . ARG A 1 84 ? 3.573 -8.843 -0.235 1.00 97.38 84 ARG A N 1
ATOM 682 C CA . ARG A 1 84 ? 3.606 -8.211 1.097 1.00 97.38 84 ARG A CA 1
ATOM 683 C C . ARG A 1 84 ? 2.334 -7.421 1.396 1.00 97.38 84 ARG A C 1
ATOM 685 O O . ARG A 1 84 ? 1.831 -7.484 2.518 1.00 97.38 84 ARG A O 1
ATOM 692 N N . THR A 1 85 ? 1.767 -6.721 0.411 1.00 97.69 85 THR A N 1
ATOM 693 C CA . THR A 1 85 ? 0.460 -6.065 0.555 1.00 97.69 85 THR A CA 1
ATOM 694 C C . THR A 1 85 ? -0.628 -7.089 0.853 1.00 97.69 85 THR A C 1
ATOM 696 O O . THR A 1 85 ? -1.463 -6.846 1.722 1.00 97.69 85 THR A O 1
ATOM 699 N N . ARG A 1 86 ? -0.628 -8.247 0.178 1.00 98.25 86 ARG A N 1
ATOM 700 C CA . ARG A 1 86 ? -1.589 -9.329 0.445 1.00 98.25 86 ARG A CA 1
ATOM 701 C C . ARG A 1 86 ? -1.497 -9.803 1.898 1.00 98.25 86 ARG A C 1
ATOM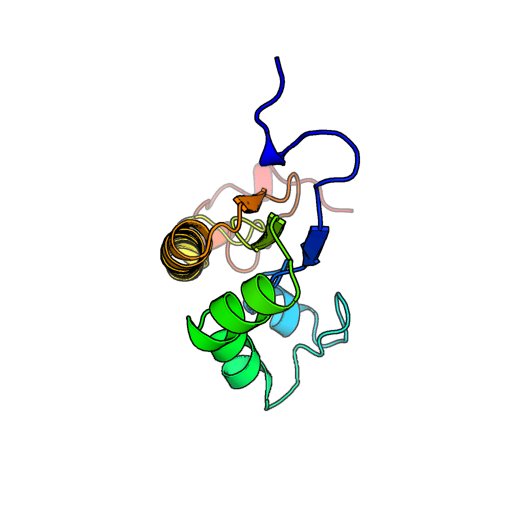 703 O O . ARG A 1 86 ? -2.526 -9.895 2.564 1.00 98.25 86 ARG A O 1
ATOM 710 N N . GLU A 1 87 ? -0.290 -10.051 2.399 1.00 98.44 87 GLU A N 1
ATOM 711 C CA . GLU A 1 87 ? -0.051 -10.453 3.792 1.00 98.44 87 GLU A CA 1
ATOM 712 C C . GLU A 1 87 ? -0.501 -9.371 4.790 1.00 98.44 87 GLU A C 1
ATOM 714 O O . GLU A 1 87 ? -1.198 -9.666 5.764 1.00 98.44 87 GLU A O 1
ATOM 719 N N . LEU A 1 88 ? -0.187 -8.098 4.524 1.00 98.50 88 LEU A N 1
ATOM 720 C CA . LEU A 1 88 ? -0.645 -6.973 5.345 1.00 98.50 88 LEU A CA 1
ATOM 721 C C . LEU A 1 88 ? -2.175 -6.873 5.374 1.00 98.50 88 LEU A C 1
ATOM 723 O O . LEU A 1 88 ? -2.754 -6.619 6.428 1.00 98.50 88 LEU A O 1
ATOM 727 N N . VAL A 1 89 ? -2.845 -7.092 4.240 1.00 98.62 89 VAL A N 1
ATOM 728 C CA . VAL A 1 89 ? -4.312 -7.087 4.151 1.00 98.62 89 VAL A CA 1
ATOM 729 C C . VAL A 1 89 ? -4.918 -8.174 5.039 1.00 98.62 89 VAL A C 1
ATOM 731 O O . VAL A 1 89 ? -5.903 -7.913 5.731 1.00 98.62 89 VAL A O 1
ATOM 734 N N . GLU A 1 90 ? -4.328 -9.371 5.068 1.00 98.75 90 GLU A N 1
ATOM 735 C CA . GLU A 1 90 ? -4.769 -10.454 5.954 1.00 98.75 90 GLU A CA 1
ATOM 736 C C . GLU A 1 90 ? -4.631 -10.071 7.430 1.00 98.75 90 GLU A C 1
ATOM 738 O O . GLU A 1 90 ? -5.587 -10.236 8.194 1.00 98.75 90 GLU A O 1
ATOM 743 N N . LEU A 1 91 ? -3.494 -9.482 7.815 1.00 98.62 91 LEU A N 1
ATOM 744 C CA . LEU A 1 91 ? -3.282 -8.965 9.169 1.00 98.62 91 LEU A CA 1
ATOM 745 C C . LEU A 1 91 ? -4.296 -7.867 9.513 1.00 98.62 91 LEU A C 1
ATOM 747 O O . LEU A 1 91 ? -4.951 -7.931 10.551 1.00 98.62 91 LEU A O 1
ATOM 751 N N . CYS A 1 92 ? -4.486 -6.876 8.642 1.00 98.69 92 CYS A N 1
ATOM 752 C CA . CYS A 1 92 ? -5.455 -5.802 8.855 1.00 98.69 92 CYS A CA 1
ATOM 753 C C . CYS A 1 92 ? -6.872 -6.347 9.065 1.00 98.69 92 CYS A C 1
ATOM 755 O O . CYS A 1 92 ? -7.532 -5.971 10.035 1.00 98.69 92 CYS A O 1
ATOM 757 N N . HIS A 1 93 ? -7.322 -7.275 8.220 1.00 98.56 93 HIS A N 1
ATOM 758 C CA . HIS A 1 93 ? -8.645 -7.879 8.354 1.00 98.56 93 HIS A CA 1
ATOM 759 C C . HIS A 1 93 ? -8.804 -8.667 9.660 1.00 98.56 93 HIS A C 1
ATOM 761 O O . HIS A 1 93 ? -9.861 -8.578 10.288 1.00 98.56 93 HIS A O 1
ATOM 767 N N . ALA A 1 94 ? -7.766 -9.384 10.105 1.00 98.62 94 ALA A N 1
ATOM 768 C CA . ALA A 1 94 ? -7.779 -10.092 11.386 1.00 98.62 94 ALA A CA 1
ATOM 769 C C . ALA A 1 94 ? -7.967 -9.144 12.589 1.00 98.62 94 ALA A C 1
ATOM 771 O O . ALA A 1 94 ? -8.559 -9.537 13.593 1.00 98.62 94 ALA A O 1
ATOM 772 N N . HIS A 1 95 ? -7.533 -7.886 12.461 1.00 98.56 95 HIS A N 1
ATOM 773 C CA . HIS A 1 95 ? -7.647 -6.839 13.484 1.00 98.56 95 HIS A CA 1
ATOM 774 C C . HIS A 1 95 ? -8.791 -5.837 13.226 1.00 98.56 95 HIS A C 1
ATOM 776 O O . HIS A 1 95 ? -8.873 -4.800 13.881 1.00 98.56 95 HIS A O 1
ATOM 782 N N . GLY A 1 96 ? -9.708 -6.132 12.296 1.00 97.94 96 GLY A N 1
ATOM 783 C CA . GLY A 1 96 ? -10.880 -5.287 12.020 1.00 97.94 96 GLY A CA 1
ATOM 784 C C . GLY A 1 96 ? -10.577 -3.994 11.250 1.00 97.94 96 GLY A C 1
ATOM 785 O O . GLY A 1 96 ? -11.380 -3.060 11.273 1.00 97.94 96 GLY A O 1
ATOM 786 N N . ILE A 1 97 ? -9.435 -3.934 10.566 1.00 98.62 97 ILE A N 1
ATOM 787 C CA . ILE A 1 97 ? -9.013 -2.814 9.722 1.00 98.62 97 ILE A CA 1
ATOM 788 C C . ILE A 1 97 ? -9.315 -3.144 8.260 1.00 98.62 97 ILE A C 1
ATOM 790 O O . ILE A 1 97 ? -8.865 -4.157 7.730 1.00 98.62 97 ILE A O 1
ATOM 794 N N . HIS A 1 98 ? -10.044 -2.263 7.581 1.00 98.44 98 HIS A N 1
ATOM 795 C CA . HIS A 1 98 ? -10.260 -2.338 6.139 1.00 98.44 98 HIS A CA 1
ATOM 796 C C . HIS A 1 98 ? -9.082 -1.729 5.368 1.00 98.44 98 HIS A C 1
ATOM 798 O O . HIS A 1 98 ? -8.418 -0.813 5.851 1.00 98.44 98 HIS A O 1
ATOM 804 N N . VAL A 1 99 ? -8.842 -2.196 4.142 1.00 98.25 99 VAL A N 1
ATOM 805 C CA . VAL A 1 99 ? -7.687 -1.766 3.340 1.00 98.25 99 VAL A CA 1
ATOM 806 C C . VAL A 1 99 ? -8.120 -1.257 1.968 1.00 98.25 99 VAL A C 1
ATOM 808 O O . VAL A 1 99 ? -8.937 -1.872 1.286 1.00 98.25 99 VAL A O 1
ATOM 811 N N . LEU A 1 100 ? -7.540 -0.131 1.557 1.00 97.44 100 LEU A N 1
ATOM 812 C CA . LEU A 1 100 ? -7.568 0.387 0.195 1.00 97.44 100 LEU A CA 1
ATOM 813 C C . LEU A 1 100 ? -6.177 0.206 -0.424 1.00 97.44 100 LEU A C 1
ATOM 815 O O . LEU A 1 100 ? -5.217 0.840 0.016 1.00 97.44 100 LEU A O 1
ATOM 819 N N . GLY A 1 101 ? -6.072 -0.645 -1.445 1.00 95.31 101 GLY A N 1
ATOM 820 C CA . GLY A 1 101 ? -4.851 -0.786 -2.238 1.00 95.31 101 GLY A CA 1
ATOM 821 C C . GLY A 1 101 ? -4.722 0.366 -3.231 1.00 95.31 101 GLY A C 1
ATOM 822 O O . GLY A 1 101 ? -5.630 0.610 -4.030 1.00 95.31 101 GLY A O 1
ATOM 823 N N . TYR A 1 102 ? -3.613 1.094 -3.177 1.00 93.12 102 TYR A N 1
ATOM 824 C CA . TYR A 1 102 ? -3.349 2.193 -4.090 1.00 93.12 102 TYR A CA 1
ATOM 825 C C . TYR A 1 102 ? -2.799 1.671 -5.419 1.00 93.12 102 TYR A C 1
ATOM 827 O O . TYR A 1 102 ? -1.707 1.109 -5.484 1.00 93.12 102 TYR A O 1
ATOM 835 N N . CYS A 1 103 ? -3.573 1.884 -6.482 1.00 93.19 103 CYS A N 1
ATOM 836 C CA . CYS A 1 103 ? -3.170 1.623 -7.856 1.00 93.19 103 CYS A CA 1
ATOM 837 C C . CYS A 1 103 ? -3.012 2.964 -8.575 1.00 93.19 103 CYS A C 1
ATOM 839 O O . CYS A 1 103 ? -4.003 3.644 -8.861 1.00 93.19 103 CYS A O 1
ATOM 841 N N . GLN A 1 104 ? -1.769 3.369 -8.829 1.00 87.69 104 GLN A N 1
ATOM 842 C CA . GLN A 1 104 ? -1.503 4.594 -9.560 1.00 87.69 104 GLN A CA 1
ATOM 843 C C . GLN A 1 104 ? -1.800 4.397 -11.042 1.00 87.69 104 GLN A C 1
ATOM 845 O O . GLN A 1 104 ? -1.257 3.516 -11.705 1.00 87.69 104 GLN A O 1
ATOM 850 N N . GLN A 1 105 ? -2.642 5.274 -11.575 1.00 80.12 105 GLN A N 1
ATOM 851 C CA . GLN A 1 105 ? -2.863 5.374 -13.008 1.00 80.12 105 GLN A CA 1
ATOM 852 C C . GLN A 1 105 ? -1.796 6.282 -13.630 1.00 80.12 105 GLN A C 1
ATOM 854 O O . GLN A 1 105 ? -1.294 7.197 -12.980 1.00 80.12 105 GLN A O 1
ATOM 859 N N . THR A 1 106 ? -1.449 6.002 -14.889 1.00 82.25 106 THR A N 1
ATOM 860 C CA . THR A 1 106 ? -0.600 6.832 -15.769 1.00 82.25 106 THR A CA 1
ATOM 861 C C . THR A 1 106 ? 0.847 7.076 -15.320 1.00 82.25 106 THR A C 1
ATOM 863 O O . THR A 1 106 ? 1.551 7.842 -15.968 1.00 82.25 106 THR A O 1
ATOM 866 N N . SER A 1 107 ? 1.328 6.432 -14.255 1.00 85.00 107 SER A N 1
ATOM 867 C CA . SER A 1 107 ? 2.756 6.428 -13.929 1.00 85.00 107 SER A CA 1
ATOM 868 C C . SER A 1 107 ? 3.476 5.303 -14.647 1.00 85.00 107 SER A C 1
ATOM 870 O O . SER A 1 107 ? 3.024 4.161 -14.646 1.00 85.00 107 SER A O 1
ATOM 872 N N . VAL A 1 108 ? 4.611 5.651 -15.245 1.00 87.69 108 VAL A N 1
ATOM 873 C CA . VAL A 1 108 ? 5.506 4.719 -15.919 1.00 87.69 108 VAL A CA 1
ATOM 874 C C . VAL A 1 108 ? 6.907 4.950 -15.382 1.00 87.69 108 VAL A C 1
ATOM 876 O O . VAL A 1 108 ? 7.427 6.064 -15.463 1.00 87.69 108 VAL A O 1
ATOM 879 N N . TYR A 1 109 ? 7.511 3.891 -14.851 1.00 90.38 109 TYR A N 1
ATOM 880 C CA . TYR A 1 109 ? 8.915 3.872 -14.459 1.00 90.38 109 TYR A CA 1
ATOM 881 C C . TYR A 1 109 ? 9.688 3.070 -15.506 1.00 90.38 109 TYR A C 1
ATOM 883 O O . TYR A 1 109 ? 9.783 1.843 -15.401 1.00 90.38 109 TYR A O 1
ATOM 891 N N .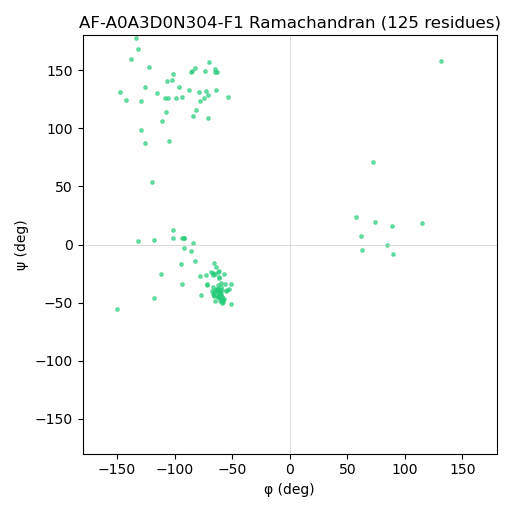 PRO A 1 110 ? 10.182 3.731 -16.571 1.00 88.06 110 PRO A N 1
ATOM 892 C CA . PRO A 1 110 ? 10.764 3.041 -17.715 1.00 88.06 110 PRO A CA 1
ATOM 893 C C . PRO A 1 110 ? 12.005 2.230 -17.338 1.00 88.06 110 PRO A C 1
ATOM 895 O O . PRO A 1 110 ? 12.326 1.277 -18.034 1.00 88.06 110 PRO A O 1
ATOM 898 N N . GLU A 1 111 ? 12.689 2.575 -16.245 1.00 88.19 111 GLU A N 1
ATOM 899 C CA . GLU A 1 111 ? 13.878 1.868 -15.769 1.00 88.19 111 GLU A CA 1
ATOM 900 C C . GLU A 1 111 ? 13.591 0.417 -15.343 1.00 88.19 111 GLU A C 1
ATOM 902 O O . GLU A 1 111 ? 14.529 -0.369 -15.284 1.00 88.19 111 GLU A O 1
ATOM 907 N N . ALA A 1 112 ? 12.326 0.075 -15.064 1.00 91.69 112 ALA A N 1
ATOM 908 C CA . ALA A 1 112 ? 11.876 -1.285 -14.758 1.00 91.69 112 ALA A CA 1
ATOM 909 C C . ALA A 1 112 ? 10.860 -1.799 -15.792 1.00 91.69 112 ALA A C 1
ATOM 911 O O . ALA A 1 112 ? 11.011 -2.894 -16.327 1.00 91.69 112 ALA A O 1
ATOM 912 N N . LEU A 1 113 ? 9.862 -0.984 -16.157 1.00 92.12 113 LEU A N 1
ATOM 913 C CA . LEU A 1 113 ? 8.738 -1.452 -16.976 1.00 92.12 113 LEU A CA 1
ATOM 914 C C . LEU A 1 113 ? 9.151 -1.835 -18.407 1.00 92.12 113 LEU A C 1
ATOM 916 O O . LEU A 1 113 ? 8.485 -2.653 -19.039 1.00 92.12 113 LEU A O 1
ATOM 920 N N . LEU A 1 114 ? 10.250 -1.273 -18.927 1.00 91.62 114 LEU A N 1
ATOM 921 C CA . LEU A 1 114 ? 10.772 -1.626 -20.253 1.00 91.62 114 LEU A CA 1
ATOM 922 C C . LEU A 1 114 ? 11.300 -3.058 -20.346 1.00 91.62 114 LEU A C 1
ATOM 924 O O . LEU A 1 114 ? 11.301 -3.618 -21.442 1.00 91.62 114 LEU A O 1
ATOM 928 N N . ASP A 1 115 ? 11.736 -3.639 -19.229 1.00 92.44 115 ASP A N 1
ATOM 929 C CA . ASP A 1 115 ? 12.198 -5.028 -19.198 1.00 92.44 115 ASP A CA 1
ATOM 930 C C . ASP A 1 115 ? 11.014 -6.005 -19.321 1.00 92.44 115 ASP A C 1
ATOM 932 O O . ASP A 1 115 ? 11.169 -7.112 -19.838 1.00 92.44 115 ASP A O 1
ATOM 936 N N . GLU A 1 116 ? 9.814 -5.577 -18.911 1.00 93.50 116 GLU A N 1
ATOM 937 C CA . GLU A 1 116 ? 8.576 -6.361 -18.996 1.00 93.50 116 GLU A CA 1
ATOM 938 C C . GLU A 1 116 ? 7.772 -6.093 -20.275 1.00 93.50 116 GLU A C 1
ATOM 940 O O . GLU A 1 116 ? 7.122 -6.998 -20.802 1.00 93.50 116 GLU A O 1
ATOM 945 N N . ILE A 1 117 ? 7.806 -4.856 -20.780 1.00 92.12 117 ILE A N 1
ATOM 946 C CA . ILE A 1 117 ? 7.067 -4.404 -21.965 1.00 92.12 117 ILE A CA 1
ATOM 947 C C . ILE A 1 117 ? 8.071 -3.785 -22.958 1.00 92.12 117 ILE A C 1
ATOM 949 O O . ILE A 1 117 ? 8.301 -2.572 -22.939 1.00 92.12 117 ILE A O 1
ATOM 953 N N . PRO A 1 118 ? 8.695 -4.593 -23.839 1.00 85.75 118 PRO A N 1
ATOM 954 C CA . PRO A 1 118 ? 9.783 -4.129 -24.706 1.00 85.75 118 PRO A CA 1
ATOM 955 C C . PRO A 1 118 ? 9.397 -3.008 -25.683 1.00 85.75 118 PRO A C 1
ATOM 957 O O . PRO A 1 118 ? 10.245 -2.192 -26.052 1.00 85.75 118 PRO A O 1
ATOM 960 N N . ASP A 1 119 ? 8.128 -2.947 -26.096 1.00 90.56 119 ASP A N 1
ATOM 961 C C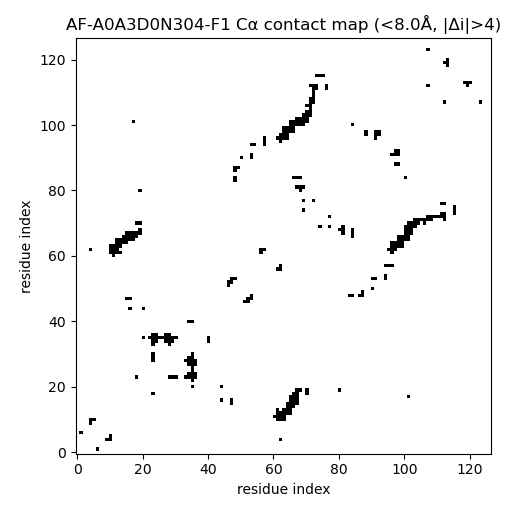A . ASP A 1 119 ? 7.572 -1.931 -26.996 1.00 90.56 119 ASP A CA 1
ATOM 962 C C . ASP A 1 119 ? 6.972 -0.725 -26.253 1.00 90.56 119 ASP A C 1
ATOM 964 O O . ASP A 1 119 ? 6.448 0.184 -26.889 1.00 90.56 119 ASP A O 1
ATOM 968 N N . LEU A 1 120 ? 7.097 -0.644 -24.920 1.00 89.25 120 LEU A N 1
ATOM 969 C CA . LEU A 1 120 ? 6.529 0.437 -24.100 1.00 89.25 120 LEU A CA 1
ATOM 970 C C . LEU A 1 120 ? 6.887 1.836 -24.616 1.00 89.25 120 LEU A C 1
ATOM 972 O O . LEU A 1 120 ? 6.063 2.740 -24.524 1.00 89.25 120 LEU A O 1
ATOM 976 N N . ARG A 1 121 ? 8.086 2.022 -25.191 1.00 87.38 121 ARG A N 1
ATOM 977 C CA . ARG A 1 121 ? 8.523 3.308 -25.773 1.00 87.38 121 ARG A CA 1
ATOM 978 C C . ARG A 1 121 ? 7.585 3.835 -26.863 1.00 87.38 121 ARG A C 1
ATOM 980 O O . ARG A 1 121 ? 7.562 5.038 -27.090 1.00 87.38 121 ARG A O 1
ATOM 987 N N . GLU A 1 122 ? 6.836 2.961 -27.527 1.00 89.81 122 GLU A N 1
ATOM 988 C CA . GLU A 1 122 ? 5.867 3.319 -28.568 1.00 89.81 122 GLU A CA 1
ATOM 989 C C . GLU A 1 122 ? 4.515 3.770 -27.986 1.00 89.81 122 GLU A C 1
ATOM 991 O O . GLU A 1 122 ? 3.717 4.388 -28.689 1.00 89.81 122 GLU A O 1
ATOM 996 N N . HIS A 1 123 ? 4.275 3.508 -26.696 1.00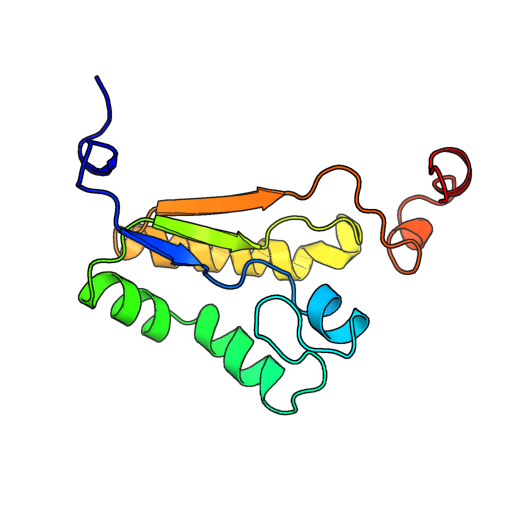 83.12 123 HIS A N 1
ATOM 997 C CA . HIS A 1 123 ? 2.984 3.695 -26.020 1.00 83.12 123 HIS A CA 1
ATOM 998 C C . HIS A 1 123 ? 3.024 4.715 -24.875 1.00 83.12 123 HIS A C 1
ATOM 1000 O O . HIS A 1 123 ? 2.026 4.898 -24.177 1.00 83.12 123 HIS A O 1
ATOM 1006 N N . VAL A 1 124 ? 4.163 5.376 -24.655 1.00 80.12 124 VAL A N 1
ATOM 1007 C CA . VAL A 1 124 ? 4.341 6.375 -23.591 1.00 80.12 124 VAL A CA 1
ATOM 1008 C C . VAL A 1 124 ? 4.388 7.790 -24.150 1.00 80.12 124 VAL A C 1
ATOM 1010 O O . VAL A 1 124 ? 5.001 8.057 -25.182 1.00 80.12 124 VAL A O 1
ATOM 1013 N N . GLN A 1 125 ? 3.759 8.717 -23.432 1.00 76.31 125 GLN A N 1
ATOM 1014 C CA . GLN A 1 125 ? 3.924 10.148 -23.651 1.00 76.31 125 GLN A CA 1
ATOM 1015 C C . GLN A 1 125 ? 5.030 10.654 -22.718 1.00 76.31 125 GLN A C 1
ATOM 1017 O O . GLN A 1 125 ? 4.971 10.421 -21.512 1.00 76.31 125 GLN A O 1
ATOM 1022 N N . TYR A 1 126 ? 6.027 11.332 -23.282 1.00 70.75 126 TYR A N 1
ATOM 1023 C CA . TYR A 1 126 ? 7.052 12.050 -22.525 1.00 70.75 126 TYR A CA 1
ATOM 1024 C C . TYR A 1 126 ? 6.653 13.527 -22.429 1.00 70.75 126 TYR A C 1
ATOM 1026 O O . TYR A 1 126 ? 6.223 14.098 -23.435 1.00 70.75 126 TYR A O 1
ATOM 1034 N N . ASP A 1 127 ? 6.792 14.114 -21.241 1.00 60.69 127 ASP A N 1
ATOM 1035 C CA . ASP A 1 127 ? 6.682 15.563 -21.022 1.00 60.69 127 ASP A CA 1
ATOM 1036 C C . ASP A 1 127 ? 8.008 16.283 -21.322 1.00 60.69 127 ASP A C 1
ATOM 1038 O O . ASP A 1 127 ? 9.085 15.684 -21.073 1.00 60.69 127 ASP A O 1
#

Nearest PDB structures (foldseek):
  4grs-assembly1_D  TM=6.383E-01  e=2.542E-01  Thermotoga maritima MSB8
  7w8d-assembly1_B  TM=5.996E-01  e=3.068E-01  Deinococcus radiodurans
  5f5l-assembly1_A  TM=4.890E-01  e=5.743E-01  Micromonospora okii
  6zkg-assembly1_d  TM=3.659E-01  e=4.549E+00  Ovis aries
  1jl2-assembly1_C  TM=2.659E-01  e=5.846E+00  Escherichia coli K-12

Mean predicted aligned error: 3.85 Å

Radius of gyration: 16.5 Å; Cα contacts (8 Å, |Δi|>4): 173; chains: 1; bounding box: 47×26×48 Å

Foldseek 3Di:
DDPPCPDPPNADEDELAQDDLVVQLVVCQQDPNDRSPDPCSVVVNVCSLDLVNLLVCLVVRHAEYEHEAADALACVVCVVVNVSVVSSCVSNVVSNHHYDYDHDPQDHDCVRVCVVVVCVVVVHDDD

Sequence (127 aa):
MLPEWFERGRIRWAWGGWEPPEMYIRAGSTSGGVNGSALWGPLWWDYLHSEEHVRQMAEIGINLITTHYYKGFGLQAEAAEMERTRELVELCHAHGIHVLGYCQQTSVYPEALLDEIPDLREHVQYD